Protein AF-A0A3N0DD80-F1 (afdb_monomer)

Sequence (161 aa):
MSAPTDVDFDRLVAELVERVLDDPTGALGPSVYETARLVSLAPWLDGDAARVRYLLDEQRSDGSWGGPGGYALVPTLSATEALLAVLGREGGELPLPPAALVEAARRGLAAAAALVACSAEEPVPSTVVFFMVIPALVEGINARLAVLGADRCSRWRCRTG

Secondary structure (DSSP, 8-state):
-PPPP---HHHHHHHHHHHHHH-TTTTPPP-HHHHHHHHHH-TTSTTHHHHHHHHHHT--TTS--SSSGGGGHHHHHHHHHHHHHHHT-SSS--SS-HHHHHHHHHHHHHHHHHHHHHTTTSPPP--TTHHHHHHHHHHHHHHHHHHHHHHHHHHHHTT--

pLDDT: mean 88.76, std 12.05, range [42.22, 98.81]

Mean predicted aligned error: 7.24 Å

Radius of gyration: 20.87 Å; Cα contacts (8 Å, |Δi|>4): 138; chains: 1; bounding box: 56×48×60 Å

Structure (mmCIF, N/CA/C/O backbone):
data_AF-A0A3N0DD80-F1
#
_entry.id   AF-A0A3N0DD80-F1
#
loop_
_atom_site.group_PDB
_atom_site.id
_atom_site.type_symbol
_atom_site.label_atom_id
_atom_site.label_alt_id
_atom_site.label_comp_id
_atom_site.label_asym_id
_atom_site.label_entity_id
_atom_site.label_seq_id
_atom_site.pdbx_PDB_ins_code
_atom_site.Cartn_x
_atom_site.Cartn_y
_atom_site.Cartn_z
_atom_site.occupancy
_atom_site.B_iso_or_equiv
_atom_site.auth_seq_id
_atom_site.auth_comp_id
_atom_site.auth_asym_id
_atom_site.auth_atom_id
_atom_site.pdbx_PDB_model_num
ATOM 1 N N . MET A 1 1 ? 30.727 -34.534 -16.966 1.00 42.22 1 MET A N 1
ATOM 2 C CA . MET A 1 1 ? 29.934 -33.288 -16.912 1.00 42.22 1 MET A CA 1
ATOM 3 C C . MET A 1 1 ? 30.039 -32.635 -18.276 1.00 42.22 1 MET A C 1
ATOM 5 O O . MET A 1 1 ? 31.078 -32.062 -18.571 1.00 42.22 1 MET A O 1
ATOM 9 N N . SER A 1 2 ? 29.046 -32.843 -19.141 1.00 47.16 2 SER A N 1
ATOM 10 C CA . SER A 1 2 ? 29.034 -32.253 -20.484 1.00 47.16 2 SER A CA 1
ATOM 11 C C . SER A 1 2 ? 28.678 -30.771 -20.386 1.00 47.16 2 SER A C 1
ATOM 13 O O . SER A 1 2 ? 27.741 -30.419 -19.673 1.00 47.16 2 SER A O 1
ATOM 15 N N . ALA A 1 3 ? 29.455 -29.921 -21.058 1.00 57.88 3 ALA A N 1
ATOM 16 C CA . ALA A 1 3 ? 29.189 -28.490 -21.173 1.00 57.88 3 ALA A CA 1
ATOM 17 C C . ALA A 1 3 ? 27.860 -28.253 -21.917 1.00 57.88 3 ALA A C 1
ATOM 19 O O . ALA A 1 3 ? 27.522 -29.056 -22.793 1.00 57.88 3 ALA A O 1
ATOM 20 N N . PRO A 1 4 ? 27.104 -27.188 -21.594 1.00 60.28 4 PRO A N 1
ATOM 21 C CA . PRO A 1 4 ? 25.900 -26.873 -22.341 1.00 60.28 4 PRO A CA 1
ATOM 22 C C . PRO A 1 4 ? 26.283 -26.508 -23.780 1.00 60.28 4 PRO A C 1
ATOM 24 O O . PRO A 1 4 ? 27.121 -25.641 -24.020 1.00 60.28 4 PRO A O 1
ATOM 27 N N . THR A 1 5 ? 25.691 -27.247 -24.713 1.00 65.88 5 THR A N 1
ATOM 28 C CA . THR A 1 5 ? 25.752 -27.101 -26.169 1.00 65.88 5 THR A CA 1
ATOM 29 C C . THR A 1 5 ? 25.247 -25.737 -26.638 1.00 65.88 5 THR A C 1
ATOM 31 O O . THR A 1 5 ? 24.190 -25.298 -26.196 1.00 65.88 5 THR A O 1
ATOM 34 N N . ASP A 1 6 ? 26.023 -25.140 -27.547 1.00 72.81 6 ASP A N 1
ATOM 35 C CA . ASP A 1 6 ? 25.687 -24.155 -28.589 1.00 72.81 6 ASP A CA 1
ATOM 36 C C . ASP A 1 6 ? 24.341 -23.426 -28.422 1.00 72.81 6 ASP A C 1
ATOM 38 O O . ASP A 1 6 ? 23.323 -23.774 -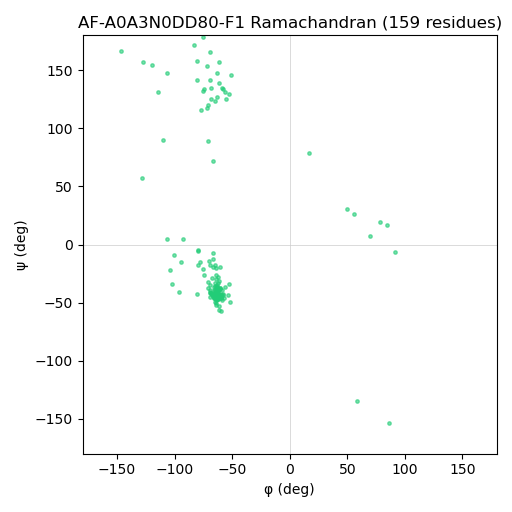29.023 1.00 72.81 6 ASP A O 1
ATOM 42 N N . VAL A 1 7 ? 24.325 -22.423 -27.543 1.00 83.00 7 VAL A N 1
ATOM 43 C CA . VAL A 1 7 ? 23.196 -21.499 -27.436 1.00 83.00 7 VAL A CA 1
ATOM 44 C C . VAL A 1 7 ? 23.293 -20.516 -28.596 1.00 83.00 7 VAL A C 1
ATOM 46 O O . VAL A 1 7 ? 24.224 -19.716 -28.653 1.00 83.00 7 VAL A O 1
ATOM 49 N N . ASP A 1 8 ? 22.305 -20.553 -29.487 1.00 89.88 8 ASP A N 1
ATOM 50 C CA . ASP A 1 8 ? 22.127 -19.539 -30.525 1.00 89.88 8 ASP A CA 1
ATOM 51 C C . ASP A 1 8 ? 21.643 -18.229 -29.886 1.00 89.88 8 ASP A C 1
ATOM 53 O O . ASP A 1 8 ? 20.445 -17.991 -29.691 1.00 89.88 8 ASP A O 1
ATOM 57 N N . PHE A 1 9 ? 22.610 -17.405 -29.485 1.00 94.00 9 PHE A N 1
ATOM 58 C CA . PHE A 1 9 ? 22.360 -16.101 -28.887 1.00 94.00 9 PHE A CA 1
ATOM 59 C C . PHE A 1 9 ? 21.754 -15.110 -29.881 1.00 94.00 9 PHE A C 1
ATOM 61 O O . PHE A 1 9 ? 20.982 -14.256 -29.452 1.00 94.00 9 PHE A O 1
ATOM 68 N N . ASP A 1 10 ? 22.031 -15.240 -31.179 1.00 95.06 10 ASP A N 1
ATOM 69 C CA . ASP A 1 10 ? 21.507 -14.322 -32.193 1.00 95.06 10 ASP A CA 1
ATOM 70 C C . ASP A 1 10 ? 19.988 -14.482 -32.324 1.00 95.06 10 ASP A C 1
ATOM 72 O O . ASP A 1 10 ? 19.252 -13.490 -32.297 1.00 95.06 10 ASP A O 1
ATOM 76 N N . ARG A 1 11 ? 19.491 -15.728 -32.333 1.00 95.19 11 ARG A N 1
ATOM 77 C CA . ARG A 1 11 ? 18.047 -16.001 -32.259 1.00 95.19 11 ARG A CA 1
ATOM 78 C C . ARG A 1 11 ? 17.430 -15.461 -30.967 1.00 95.19 11 ARG A C 1
ATOM 80 O O . ARG A 1 11 ? 16.364 -14.856 -31.011 1.00 95.19 11 ARG A O 1
ATOM 87 N N . LEU A 1 12 ? 18.076 -15.664 -29.815 1.00 96.00 12 LEU A N 1
ATOM 88 C CA . LEU A 1 12 ? 17.544 -15.189 -28.528 1.00 96.00 12 LEU A CA 1
ATOM 89 C C . LEU A 1 12 ? 17.480 -13.659 -28.443 1.00 96.00 12 LEU A C 1
ATOM 91 O O . LEU A 1 12 ? 16.545 -13.121 -27.851 1.00 96.00 12 LEU A O 1
ATOM 95 N N . VAL A 1 13 ? 18.448 -12.958 -29.036 1.00 96.25 13 VAL A N 1
ATOM 96 C CA . VAL A 1 13 ? 18.438 -11.494 -29.133 1.00 96.25 13 VAL A CA 1
ATOM 97 C C . VAL A 1 13 ? 17.282 -11.025 -30.012 1.00 96.25 13 VAL A C 1
ATOM 99 O O . VAL A 1 13 ? 16.551 -10.124 -29.600 1.00 96.25 13 VAL A O 1
ATOM 102 N N . ALA A 1 14 ? 17.074 -11.649 -31.176 1.00 95.81 14 ALA A N 1
ATOM 103 C CA . ALA A 1 14 ? 15.948 -11.321 -32.049 1.00 95.81 14 ALA A CA 1
ATOM 104 C C . ALA A 1 14 ? 14.602 -11.527 -31.331 1.00 95.81 14 ALA A C 1
ATOM 106 O O . ALA A 1 14 ? 13.787 -10.609 -31.285 1.00 95.81 14 ALA A O 1
ATOM 107 N N . GLU A 1 15 ? 14.418 -12.669 -30.662 1.00 95.19 15 GLU A N 1
ATOM 108 C CA . GLU A 1 15 ? 13.198 -12.968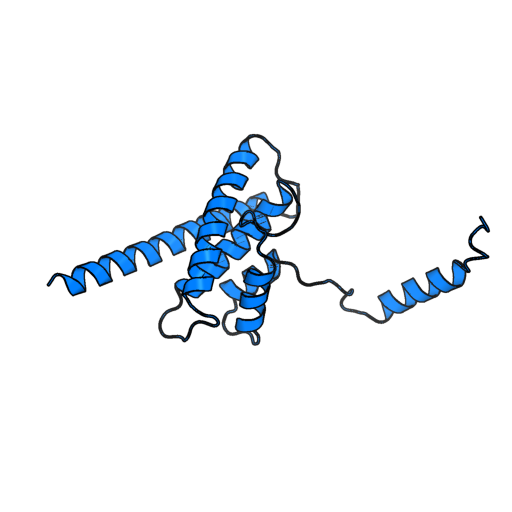 -29.901 1.00 95.19 15 GLU A CA 1
ATOM 109 C C . GLU A 1 15 ? 12.963 -12.014 -28.723 1.00 95.19 15 GLU A C 1
ATOM 111 O O . GLU A 1 15 ? 11.818 -11.709 -28.388 1.00 95.19 15 GLU A O 1
ATOM 116 N N . LEU A 1 16 ? 14.024 -11.558 -28.051 1.00 92.62 16 LEU A N 1
ATOM 117 C CA . LEU A 1 16 ? 13.908 -10.567 -26.981 1.00 92.62 16 LEU A CA 1
ATOM 118 C C . LEU A 1 16 ? 13.394 -9.231 -27.528 1.00 92.62 16 LEU A C 1
ATOM 120 O O . LEU A 1 16 ? 12.492 -8.639 -26.937 1.00 92.62 16 LEU A O 1
ATOM 124 N N . VAL A 1 17 ? 13.961 -8.767 -28.644 1.00 93.62 17 VAL A N 1
ATOM 125 C CA . VAL A 1 17 ? 13.558 -7.508 -29.281 1.00 93.62 17 VAL A CA 1
ATOM 126 C C . VAL A 1 17 ? 12.126 -7.605 -29.801 1.00 93.62 17 VAL A C 1
ATOM 128 O O . VAL A 1 17 ? 11.335 -6.709 -29.517 1.00 93.62 17 VAL A O 1
ATOM 131 N N . GLU A 1 18 ? 11.763 -8.694 -30.484 1.00 94.69 18 GLU A N 1
ATOM 132 C CA . GLU A 1 18 ? 10.395 -8.923 -30.969 1.00 94.69 18 GLU A CA 1
ATOM 133 C C . GLU A 1 18 ? 9.377 -8.884 -29.824 1.00 94.69 18 GLU A C 1
ATOM 135 O O . GLU A 1 18 ? 8.398 -8.150 -29.911 1.00 94.69 18 GLU A O 1
ATOM 140 N N . ARG A 1 19 ? 9.647 -9.552 -28.692 1.00 90.25 19 ARG A N 1
ATOM 141 C CA . ARG A 1 19 ? 8.742 -9.512 -27.528 1.00 90.25 19 ARG A CA 1
ATOM 142 C C . ARG A 1 19 ? 8.541 -8.111 -26.951 1.00 90.25 19 ARG A C 1
ATOM 144 O O . ARG A 1 19 ? 7.442 -7.805 -26.503 1.00 90.25 19 ARG A O 1
ATOM 151 N N . VAL A 1 20 ? 9.580 -7.276 -26.924 1.00 89.81 20 VAL A N 1
ATOM 152 C CA . VAL A 1 20 ? 9.463 -5.887 -26.443 1.00 89.81 20 VAL A CA 1
ATOM 153 C C . VAL A 1 20 ? 8.675 -5.030 -27.434 1.00 89.81 20 VAL A C 1
ATOM 155 O O . VAL A 1 20 ? 7.906 -4.171 -27.017 1.00 89.81 20 VAL A O 1
ATOM 158 N N . LEU A 1 21 ? 8.853 -5.257 -28.738 1.00 91.56 21 LEU A N 1
ATOM 159 C CA . LEU A 1 21 ? 8.107 -4.544 -29.776 1.00 91.56 21 LEU A CA 1
ATOM 160 C C . LEU A 1 21 ? 6.628 -4.961 -29.822 1.00 91.56 21 LEU A C 1
ATOM 162 O O . LEU A 1 21 ? 5.777 -4.118 -30.104 1.00 91.56 21 LEU A O 1
ATOM 166 N N . ASP A 1 22 ? 6.327 -6.222 -29.505 1.00 93.00 22 ASP A N 1
ATOM 167 C CA . ASP A 1 22 ? 4.967 -6.772 -29.481 1.00 93.00 22 ASP A CA 1
ATOM 168 C C . ASP A 1 22 ? 4.178 -6.409 -28.210 1.00 93.00 22 ASP A C 1
ATOM 170 O O . ASP A 1 22 ? 2.947 -6.492 -28.211 1.00 93.00 22 ASP A O 1
ATOM 174 N N . ASP A 1 23 ? 4.849 -5.976 -27.136 1.00 88.81 23 ASP A N 1
ATOM 175 C CA . ASP A 1 23 ? 4.207 -5.485 -25.914 1.00 88.81 23 ASP A CA 1
ATOM 176 C C . ASP A 1 23 ? 4.396 -3.964 -25.740 1.00 88.81 23 ASP A C 1
ATOM 178 O O . ASP A 1 23 ? 5.323 -3.516 -25.053 1.00 88.81 23 ASP A O 1
ATOM 182 N N . PRO A 1 24 ? 3.476 -3.135 -26.277 1.00 81.25 24 PRO A N 1
ATOM 183 C CA . PRO A 1 24 ? 3.557 -1.679 -26.159 1.00 81.25 24 PRO A CA 1
ATOM 184 C C . PRO A 1 24 ? 3.376 -1.172 -24.719 1.00 81.25 24 PRO A C 1
ATOM 186 O O . PRO A 1 24 ? 3.523 0.025 -24.470 1.00 81.25 24 PRO A O 1
ATOM 189 N N . THR A 1 25 ? 3.032 -2.051 -23.772 1.00 83.44 25 THR A N 1
ATOM 190 C CA . THR A 1 25 ? 2.845 -1.722 -22.354 1.00 83.44 25 THR A CA 1
ATOM 191 C C . THR A 1 25 ? 4.051 -2.095 -21.488 1.00 83.44 25 THR A C 1
ATOM 193 O O . THR A 1 25 ? 4.131 -1.666 -20.337 1.00 83.44 25 THR A O 1
ATOM 196 N N . GLY A 1 26 ? 5.025 -2.822 -22.048 1.00 78.56 26 GLY A N 1
ATOM 197 C CA . GLY A 1 26 ? 6.325 -3.074 -21.427 1.00 78.56 26 GLY A CA 1
ATOM 198 C C . GLY A 1 26 ? 6.342 -4.149 -20.338 1.00 78.56 26 GLY A C 1
ATOM 199 O O . GLY A 1 26 ? 7.277 -4.161 -19.539 1.00 78.56 26 GLY A O 1
ATOM 200 N N . ALA A 1 27 ? 5.337 -5.030 -20.284 1.00 76.25 27 ALA A N 1
ATOM 201 C CA . ALA A 1 27 ? 5.255 -6.188 -19.389 1.00 76.25 27 ALA A CA 1
ATOM 202 C C . ALA A 1 27 ? 5.542 -5.887 -17.905 1.00 76.25 27 ALA A C 1
ATOM 204 O O . ALA A 1 27 ? 6.061 -6.736 -17.175 1.00 76.25 27 ALA A O 1
ATOM 205 N N . LEU A 1 28 ? 5.233 -4.674 -17.437 1.00 79.81 28 LEU A N 1
ATOM 206 C CA . LEU A 1 28 ? 5.477 -4.299 -16.050 1.00 79.81 28 LEU A CA 1
ATOM 207 C C . LEU A 1 28 ? 4.474 -5.019 -15.145 1.00 79.81 28 LEU A C 1
ATOM 209 O O . LEU A 1 28 ? 3.262 -4.821 -15.241 1.00 79.81 28 LEU A O 1
ATOM 213 N N . GLY A 1 29 ? 4.993 -5.862 -14.252 1.00 83.38 29 GLY A N 1
ATOM 214 C CA . GLY A 1 29 ? 4.189 -6.476 -13.203 1.00 83.38 29 GLY A CA 1
ATOM 215 C C . GLY A 1 29 ? 3.588 -5.423 -12.262 1.00 83.38 29 GLY A C 1
ATOM 216 O O . GLY A 1 29 ? 4.126 -4.317 -12.143 1.00 83.38 29 GLY A O 1
ATOM 217 N N . PRO A 1 30 ? 2.484 -5.748 -11.569 1.00 91.00 30 PRO A N 1
ATOM 218 C CA . PRO A 1 30 ? 1.898 -4.842 -10.596 1.00 91.00 30 PRO A CA 1
ATOM 219 C C . PRO A 1 30 ? 2.885 -4.563 -9.461 1.00 91.00 30 PRO A C 1
ATOM 221 O O . PRO A 1 30 ? 3.556 -5.453 -8.945 1.00 91.00 30 PRO A O 1
ATOM 224 N N . SER A 1 31 ? 2.941 -3.311 -9.034 1.00 94.00 31 SER A N 1
ATOM 225 C CA . SER A 1 31 ? 3.699 -2.866 -7.870 1.00 94.00 31 SER A CA 1
ATOM 226 C C . SER A 1 31 ? 2.751 -2.549 -6.716 1.00 94.00 31 SER A C 1
ATOM 228 O O . SER A 1 31 ? 1.618 -2.086 -6.896 1.00 94.00 31 SER A O 1
ATOM 230 N N . VAL A 1 32 ? 3.215 -2.788 -5.487 1.00 97.50 32 VAL A N 1
ATOM 231 C CA . VAL A 1 32 ? 2.425 -2.510 -4.277 1.00 97.50 32 VAL A CA 1
ATOM 232 C C . VAL A 1 32 ? 2.103 -1.022 -4.144 1.00 97.50 32 VAL A C 1
ATOM 234 O O . VAL A 1 32 ? 0.973 -0.680 -3.799 1.00 97.50 32 VAL A O 1
ATOM 237 N N . TYR A 1 33 ? 3.064 -0.136 -4.433 1.00 95.88 33 TYR A N 1
ATOM 238 C CA . TYR A 1 33 ? 2.872 1.308 -4.288 1.00 95.88 33 TYR A CA 1
ATOM 239 C C . TYR A 1 33 ? 1.711 1.810 -5.161 1.00 95.88 33 TYR A C 1
ATOM 241 O O . TYR A 1 33 ? 0.740 2.336 -4.613 1.00 95.88 33 TYR A O 1
ATOM 249 N N . GLU A 1 34 ? 1.765 1.587 -6.476 1.00 95.81 34 GLU A N 1
ATOM 250 C CA . GLU A 1 34 ? 0.738 1.995 -7.439 1.00 95.81 34 GLU A CA 1
ATOM 251 C C . GLU A 1 34 ? -0.612 1.332 -7.140 1.00 95.81 34 GLU A C 1
ATOM 253 O O . GLU A 1 34 ? -1.645 2.007 -7.127 1.00 95.81 34 GLU A O 1
ATOM 258 N N . THR A 1 35 ? -0.616 0.032 -6.818 1.00 98.06 35 THR A N 1
ATOM 259 C CA . THR A 1 35 ? -1.853 -0.694 -6.490 1.00 98.06 35 THR A CA 1
ATOM 260 C C . THR A 1 35 ? -2.542 -0.097 -5.263 1.00 98.06 35 THR A C 1
ATOM 262 O O . THR A 1 35 ? -3.751 0.144 -5.281 1.00 98.06 35 THR A O 1
ATOM 265 N N . ALA A 1 36 ? -1.778 0.212 -4.213 1.00 98.38 36 ALA A N 1
ATOM 266 C CA . ALA A 1 36 ? -2.301 0.850 -3.013 1.00 98.38 36 ALA A CA 1
ATOM 267 C C . ALA A 1 36 ? -2.812 2.275 -3.277 1.00 98.38 36 ALA A C 1
ATOM 269 O O . ALA A 1 36 ? -3.860 2.660 -2.751 1.00 98.38 36 ALA A O 1
ATOM 270 N N . ARG A 1 37 ? -2.151 3.048 -4.152 1.00 97.69 37 ARG A N 1
ATOM 271 C CA . ARG A 1 37 ? -2.661 4.370 -4.551 1.00 97.69 37 ARG A CA 1
ATOM 272 C C . ARG A 1 37 ? -4.007 4.272 -5.262 1.00 97.69 37 ARG A C 1
ATOM 274 O O . ARG A 1 37 ? -4.878 5.083 -4.963 1.00 97.69 37 ARG A O 1
ATOM 281 N N . LEU A 1 38 ? -4.222 3.271 -6.118 1.00 97.81 38 LEU A N 1
ATOM 282 C CA . LEU A 1 38 ? -5.530 3.042 -6.744 1.00 97.81 38 LEU A CA 1
ATOM 283 C C . LEU A 1 38 ? -6.608 2.652 -5.724 1.00 97.81 38 LEU A C 1
ATOM 285 O O . LEU A 1 38 ? -7.712 3.182 -5.787 1.00 97.81 38 LEU A O 1
ATOM 289 N N . VAL A 1 39 ? -6.294 1.782 -4.756 1.00 97.56 39 VAL A N 1
ATOM 290 C CA . VAL A 1 39 ? -7.226 1.413 -3.666 1.00 97.56 39 VAL A CA 1
ATOM 291 C C . VAL A 1 39 ? -7.661 2.635 -2.850 1.00 97.56 39 VAL A C 1
ATOM 293 O O . VAL A 1 39 ? -8.820 2.749 -2.445 1.00 97.56 39 VAL A O 1
ATOM 296 N N . SER A 1 40 ? -6.725 3.550 -2.603 1.00 97.19 40 SER A N 1
ATOM 297 C CA . SER A 1 40 ? -6.948 4.734 -1.777 1.00 97.19 40 SER A CA 1
ATOM 298 C C . SER A 1 40 ? -7.656 5.868 -2.529 1.00 97.19 40 SER A C 1
ATOM 300 O O . SER A 1 40 ? -8.567 6.491 -1.989 1.00 97.19 40 SER A O 1
ATOM 302 N N . LEU A 1 41 ? -7.258 6.134 -3.779 1.00 96.56 41 LEU A N 1
ATOM 303 C CA . LEU A 1 41 ? -7.672 7.323 -4.537 1.00 96.56 41 LEU A CA 1
ATOM 304 C C . LEU A 1 41 ? -8.733 7.062 -5.609 1.00 96.56 41 LEU A C 1
ATOM 306 O O . LEU A 1 41 ? -9.427 7.992 -6.015 1.00 96.56 41 LEU A O 1
ATOM 310 N N . ALA A 1 42 ? -8.859 5.825 -6.083 1.00 96.06 42 ALA A N 1
ATOM 311 C CA . ALA A 1 42 ? -9.785 5.453 -7.148 1.00 96.06 42 ALA A CA 1
ATOM 312 C C . ALA A 1 42 ? -10.657 4.251 -6.737 1.00 96.06 42 ALA A C 1
ATOM 314 O O . ALA A 1 42 ? -10.678 3.236 -7.435 1.00 96.06 42 ALA A O 1
ATOM 315 N N . PRO A 1 43 ? -11.412 4.344 -5.621 1.00 91.88 43 PRO A N 1
ATOM 316 C CA . PRO A 1 43 ? -12.261 3.245 -5.154 1.00 91.88 43 PRO A CA 1
ATOM 317 C C . PRO A 1 43 ? -13.408 2.915 -6.125 1.00 91.88 43 PRO A C 1
ATOM 319 O O . PRO A 1 43 ? -13.988 1.840 -6.045 1.00 91.88 43 PRO A O 1
ATOM 322 N N . TRP A 1 44 ? -13.732 3.835 -7.038 1.00 91.62 44 TRP A N 1
ATOM 323 C CA . TRP A 1 44 ? -14.737 3.661 -8.088 1.00 91.62 44 TRP A CA 1
ATOM 324 C C . TRP A 1 44 ? -14.238 2.829 -9.275 1.00 91.62 44 TRP A C 1
ATOM 326 O O . TRP A 1 44 ? -15.044 2.415 -10.101 1.00 91.62 44 TRP A O 1
ATOM 336 N N . LEU A 1 45 ? -12.923 2.620 -9.397 1.00 95.19 45 LEU A N 1
ATOM 337 C CA . LEU A 1 45 ? -12.349 1.863 -10.499 1.00 95.19 45 LEU A CA 1
ATOM 338 C C . LEU A 1 45 ? -12.622 0.371 -10.294 1.00 95.19 45 LEU A C 1
ATOM 340 O O . LEU A 1 45 ? -12.350 -0.170 -9.217 1.00 95.19 45 LEU A O 1
ATOM 344 N N . ASP A 1 46 ? -13.068 -0.311 -11.345 1.00 94.38 46 ASP A N 1
ATOM 345 C CA . ASP A 1 46 ? -13.324 -1.752 -11.316 1.00 94.38 46 ASP A CA 1
ATOM 346 C C . ASP A 1 46 ? -12.130 -2.544 -10.766 1.00 94.38 46 ASP A C 1
ATOM 348 O O . ASP A 1 46 ? -10.968 -2.184 -10.966 1.00 94.38 46 ASP A O 1
ATOM 352 N N . GLY A 1 47 ? -12.406 -3.637 -10.052 1.00 93.69 47 GLY A N 1
ATOM 353 C CA . GLY A 1 47 ? -11.369 -4.501 -9.477 1.00 93.69 47 GLY A CA 1
ATOM 354 C C . GLY A 1 47 ? -10.826 -4.056 -8.114 1.00 93.69 47 GLY A C 1
ATOM 355 O O . GLY A 1 47 ? -9.779 -4.551 -7.698 1.00 93.69 47 GLY A O 1
ATOM 356 N N . ASP A 1 48 ? -11.521 -3.171 -7.391 1.00 92.75 48 ASP A N 1
ATOM 357 C CA . ASP A 1 48 ? -11.130 -2.729 -6.040 1.00 92.75 48 ASP A CA 1
ATOM 358 C C . ASP A 1 48 ? -10.862 -3.912 -5.095 1.00 92.75 48 ASP A C 1
ATOM 360 O O . ASP A 1 48 ? -9.776 -4.016 -4.527 1.00 92.75 48 ASP A O 1
ATOM 364 N N . ALA A 1 49 ? -11.776 -4.886 -5.024 1.00 94.25 49 ALA A N 1
ATOM 365 C CA . ALA A 1 49 ? -11.592 -6.065 -4.177 1.00 94.25 49 ALA A CA 1
ATOM 366 C C . ALA A 1 49 ? -10.382 -6.929 -4.569 1.00 94.25 49 ALA A C 1
ATOM 368 O O . ALA A 1 49 ? -9.732 -7.508 -3.699 1.00 94.25 49 ALA A O 1
ATOM 369 N N . ALA A 1 50 ? -10.052 -7.002 -5.862 1.00 97.06 50 ALA A N 1
ATOM 370 C CA . ALA A 1 50 ? -8.866 -7.716 -6.328 1.00 97.06 50 ALA A CA 1
ATOM 371 C C . ALA A 1 50 ? -7.582 -6.987 -5.911 1.00 97.06 50 ALA A C 1
ATOM 373 O O . ALA A 1 50 ? -6.650 -7.628 -5.433 1.00 97.06 50 ALA A O 1
ATOM 374 N N . ARG A 1 51 ? -7.558 -5.652 -6.004 1.00 97.94 51 ARG A N 1
ATOM 375 C CA . ARG A 1 51 ? -6.421 -4.843 -5.546 1.00 97.94 51 ARG A CA 1
ATOM 376 C C . ARG A 1 51 ? -6.234 -4.914 -4.035 1.00 97.94 51 ARG A C 1
ATOM 378 O O . ARG A 1 51 ? -5.110 -5.078 -3.579 1.00 97.94 51 ARG A O 1
ATOM 385 N N . VAL A 1 52 ? -7.311 -4.846 -3.249 1.00 98.00 52 VAL A N 1
ATOM 386 C CA . VAL A 1 52 ? -7.211 -4.999 -1.788 1.00 98.00 52 VAL A CA 1
ATOM 387 C C . VAL A 1 52 ? -6.707 -6.397 -1.428 1.00 98.00 52 VAL A C 1
ATOM 389 O O . VAL A 1 52 ? -5.849 -6.519 -0.561 1.00 98.00 52 VAL A O 1
ATOM 392 N N . ARG A 1 53 ? -7.174 -7.445 -2.121 1.00 98.00 53 ARG A N 1
ATOM 393 C CA . ARG A 1 53 ? -6.676 -8.812 -1.913 1.00 98.00 53 ARG A CA 1
ATOM 394 C C . ARG A 1 53 ? -5.191 -8.932 -2.236 1.00 98.00 53 ARG A C 1
ATOM 396 O O . ARG A 1 53 ? -4.458 -9.450 -1.409 1.00 98.00 53 ARG A O 1
ATOM 403 N N . TYR A 1 54 ? -4.749 -8.367 -3.358 1.00 98.31 54 TYR A N 1
ATOM 404 C CA . TYR A 1 54 ? -3.332 -8.296 -3.708 1.00 98.31 54 TYR A CA 1
ATOM 405 C C . TYR A 1 54 ? -2.494 -7.654 -2.591 1.00 98.31 54 TYR A C 1
ATOM 407 O O . TYR A 1 54 ? -1.459 -8.190 -2.217 1.00 98.31 54 TYR A O 1
ATOM 415 N N . LEU A 1 55 ? -2.964 -6.557 -1.979 1.00 98.62 55 LEU A N 1
ATOM 416 C CA . LEU A 1 55 ? -2.264 -5.969 -0.831 1.00 98.62 55 LEU A CA 1
ATOM 417 C C . LEU A 1 55 ? -2.208 -6.919 0.374 1.00 98.62 55 LEU A C 1
ATOM 419 O O . LEU A 1 55 ? -1.209 -6.925 1.079 1.00 98.62 55 LEU A O 1
ATOM 423 N N . LEU A 1 56 ? -3.244 -7.713 0.643 1.00 98.44 56 LEU A N 1
ATOM 424 C CA . LEU A 1 56 ? -3.185 -8.689 1.735 1.00 98.44 56 LEU A CA 1
ATOM 425 C C . LEU A 1 56 ? -2.204 -9.827 1.432 1.00 98.44 56 LEU A C 1
ATOM 427 O O . LEU A 1 56 ? -1.438 -10.209 2.314 1.00 98.44 56 LEU A O 1
ATOM 431 N N . ASP A 1 57 ? -2.210 -10.327 0.197 1.00 98.06 57 ASP A N 1
ATOM 432 C CA . ASP A 1 57 ? -1.379 -11.453 -0.235 1.00 98.06 57 ASP A CA 1
ATOM 433 C C . ASP A 1 57 ? 0.115 -11.077 -0.285 1.00 98.06 57 ASP A C 1
ATOM 435 O O . ASP A 1 57 ? 0.970 -11.882 0.078 1.00 98.06 57 ASP A O 1
ATOM 439 N N . GLU A 1 58 ? 0.434 -9.831 -0.648 1.00 98.38 58 GLU A N 1
ATOM 440 C CA . GLU A 1 58 ? 1.808 -9.309 -0.692 1.00 98.38 58 GLU A CA 1
ATOM 441 C C . GLU A 1 58 ? 2.360 -8.889 0.685 1.00 98.38 58 GLU A C 1
ATOM 443 O O . GLU A 1 58 ? 3.529 -8.498 0.792 1.00 98.38 58 GLU A O 1
ATOM 448 N N . GLN A 1 59 ? 1.554 -8.931 1.757 1.00 98.62 59 GLN A N 1
ATOM 449 C CA . GLN A 1 59 ? 2.040 -8.562 3.088 1.00 98.62 59 GLN A CA 1
ATOM 450 C C . GLN A 1 59 ? 3.005 -9.626 3.622 1.00 98.62 59 GLN A C 1
ATOM 452 O O . GLN A 1 59 ? 2.639 -10.777 3.871 1.00 98.62 59 GLN A O 1
ATOM 457 N N . ARG A 1 60 ? 4.245 -9.223 3.900 1.00 98.00 60 ARG A N 1
ATOM 458 C CA . ARG A 1 60 ? 5.284 -10.108 4.440 1.00 98.00 60 ARG A CA 1
ATOM 459 C C . ARG A 1 60 ? 4.980 -10.514 5.884 1.00 98.00 60 ARG A C 1
ATOM 461 O O . ARG A 1 60 ? 4.159 -9.911 6.581 1.00 98.00 60 ARG A O 1
ATOM 468 N N . SER A 1 61 ? 5.676 -11.532 6.390 1.00 96.75 61 SER A N 1
ATOM 469 C CA . SER A 1 61 ? 5.507 -12.027 7.768 1.00 96.75 61 SER A CA 1
ATOM 470 C C . SER A 1 61 ? 5.854 -10.988 8.846 1.00 96.75 61 SER A C 1
ATOM 472 O O . SER A 1 61 ? 5.261 -11.008 9.923 1.00 96.75 61 SER A O 1
ATOM 474 N N . ASP A 1 62 ? 6.744 -10.042 8.550 1.00 96.44 62 ASP A N 1
ATOM 475 C CA . ASP A 1 62 ? 7.089 -8.908 9.423 1.00 96.44 62 ASP A CA 1
ATOM 476 C C . ASP A 1 62 ? 6.063 -7.754 9.377 1.00 96.44 62 ASP A C 1
ATOM 478 O O . ASP A 1 62 ? 6.148 -6.821 10.171 1.00 96.44 62 ASP A O 1
ATOM 482 N N . GLY A 1 63 ? 5.061 -7.836 8.495 1.00 98.25 63 GLY A N 1
ATOM 483 C CA . GLY A 1 63 ? 4.017 -6.825 8.318 1.00 98.25 63 GLY A CA 1
ATOM 484 C C . GLY A 1 63 ? 4.329 -5.757 7.269 1.00 98.25 63 GLY A C 1
ATOM 485 O O . GLY A 1 63 ? 3.446 -4.954 6.974 1.00 98.25 63 GLY A O 1
ATOM 486 N N . SER A 1 64 ? 5.537 -5.749 6.701 1.00 98.25 64 SER A N 1
ATOM 487 C CA . SER A 1 64 ? 5.946 -4.826 5.638 1.00 98.25 64 SER A CA 1
ATOM 488 C C . SER A 1 64 ? 5.515 -5.298 4.243 1.00 98.25 64 SER A C 1
ATOM 490 O O . SER A 1 64 ? 5.057 -6.428 4.053 1.00 98.25 64 SER A O 1
ATOM 492 N N . TRP A 1 65 ? 5.698 -4.422 3.256 1.00 98.38 65 TRP A N 1
ATOM 493 C CA . TRP A 1 65 ? 5.540 -4.708 1.832 1.00 98.38 65 TRP A CA 1
ATOM 494 C C . TRP A 1 65 ? 6.776 -4.295 1.038 1.00 98.38 65 TRP A C 1
ATOM 496 O O . TRP A 1 65 ? 7.486 -3.364 1.415 1.00 98.38 65 TRP A O 1
ATOM 506 N N . GLY A 1 66 ? 6.952 -4.911 -0.132 1.00 93.50 66 GLY A N 1
ATOM 507 C CA . GLY A 1 66 ? 7.963 -4.518 -1.110 1.00 93.50 66 GLY A CA 1
ATOM 508 C C . GLY A 1 66 ? 9.337 -5.150 -0.881 1.00 93.50 66 GLY A C 1
ATOM 509 O O . GLY A 1 66 ? 9.457 -6.267 -0.374 1.00 93.50 66 GLY A O 1
ATOM 510 N N . GLY A 1 67 ? 10.369 -4.441 -1.346 1.00 88.25 67 GLY A N 1
ATOM 511 C CA . GLY A 1 67 ? 11.760 -4.897 -1.324 1.00 88.25 67 GLY A CA 1
ATOM 512 C C . GLY A 1 67 ? 12.415 -4.827 0.063 1.00 88.25 67 GLY A C 1
ATOM 513 O O . GLY A 1 67 ? 11.795 -4.388 1.023 1.00 88.25 67 GLY A O 1
ATOM 514 N N . PRO A 1 68 ? 13.681 -5.250 0.194 1.00 88.06 68 PRO A N 1
ATOM 515 C CA . PRO A 1 68 ? 14.386 -5.262 1.476 1.00 88.06 68 PRO A CA 1
ATOM 516 C C . PRO A 1 68 ? 14.763 -3.854 1.977 1.00 88.06 68 PRO A C 1
ATOM 518 O O . PRO A 1 68 ? 14.999 -2.936 1.188 1.00 88.06 68 PRO A O 1
ATOM 521 N N . GLY A 1 69 ? 14.897 -3.709 3.301 1.00 86.06 69 GLY A N 1
ATOM 522 C CA . GLY A 1 69 ? 15.416 -2.499 3.952 1.00 86.06 69 GLY A CA 1
ATOM 523 C C . GLY A 1 69 ? 14.608 -1.243 3.617 1.00 86.06 69 GLY A C 1
ATOM 524 O O . GLY A 1 69 ? 13.378 -1.266 3.602 1.00 86.06 69 GLY A O 1
ATOM 525 N N . GLY A 1 7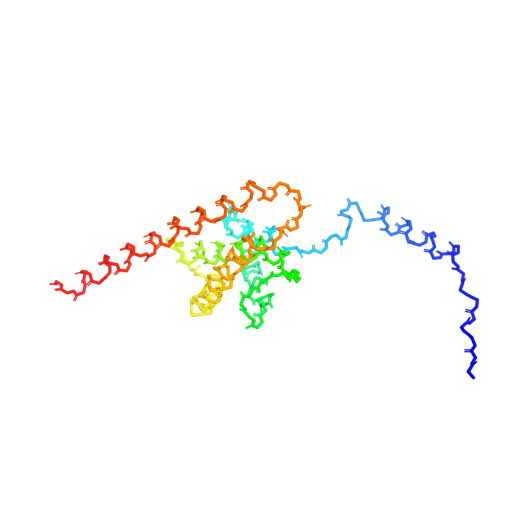0 ? 15.294 -0.143 3.296 1.00 87.25 70 GLY A N 1
ATOM 526 C CA . GLY A 1 70 ? 14.643 1.129 2.963 1.00 87.25 70 GLY A CA 1
ATOM 527 C C . GLY A 1 70 ? 13.718 1.087 1.735 1.00 87.25 70 GLY A C 1
ATOM 528 O O . GLY A 1 70 ? 12.830 1.931 1.626 1.00 87.25 70 GLY A O 1
ATOM 529 N N . TYR A 1 71 ? 13.842 0.091 0.845 1.00 89.88 71 TYR A N 1
ATOM 530 C CA . TYR A 1 71 ? 12.903 -0.092 -0.275 1.00 89.88 71 TYR A CA 1
ATOM 531 C C . TYR A 1 71 ? 11.508 -0.540 0.183 1.00 89.88 71 TYR A C 1
ATOM 533 O O . TYR A 1 71 ? 10.549 -0.384 -0.573 1.00 89.88 71 TYR A O 1
ATOM 541 N N . ALA A 1 72 ? 11.370 -1.054 1.409 1.00 94.25 72 ALA A N 1
ATOM 542 C CA . ALA A 1 72 ? 10.077 -1.412 1.986 1.00 94.25 72 ALA A CA 1
ATOM 543 C C . ALA A 1 72 ? 9.266 -0.189 2.434 1.00 94.25 72 ALA A C 1
ATOM 545 O O . ALA A 1 72 ? 8.047 -0.282 2.583 1.00 94.25 72 ALA A O 1
ATOM 546 N N . LEU A 1 73 ? 9.912 0.960 2.671 1.00 94.75 73 LEU A N 1
ATOM 547 C CA . LEU A 1 73 ? 9.287 2.101 3.345 1.00 94.75 73 LEU A CA 1
ATOM 548 C C . LEU A 1 73 ? 8.086 2.654 2.567 1.00 94.75 73 LEU A C 1
ATOM 550 O O . LEU A 1 73 ? 6.976 2.702 3.096 1.00 94.75 73 LEU A O 1
ATOM 554 N N . VAL A 1 74 ? 8.283 3.032 1.302 1.00 95.50 74 VAL A N 1
ATOM 555 C CA . VAL A 1 74 ? 7.213 3.606 0.467 1.00 95.50 74 VAL A CA 1
ATOM 556 C C . VAL A 1 74 ? 6.074 2.604 0.208 1.00 95.50 74 VAL A C 1
ATOM 558 O O . VAL A 1 74 ? 4.918 2.973 0.435 1.00 95.50 74 VAL A O 1
ATOM 561 N N . PRO A 1 75 ? 6.334 1.343 -0.198 1.00 97.06 75 PRO A N 1
ATOM 562 C CA . PRO A 1 75 ? 5.284 0.336 -0.338 1.00 97.06 75 PRO A CA 1
ATOM 563 C C . PRO A 1 75 ? 4.504 0.090 0.957 1.00 97.06 75 PRO A C 1
ATOM 565 O O . PRO A 1 75 ? 3.277 0.040 0.920 1.00 97.06 75 PRO A O 1
ATOM 568 N N . THR A 1 76 ? 5.191 -0.001 2.101 1.00 98.38 76 THR A N 1
ATOM 569 C CA . THR A 1 76 ? 4.555 -0.258 3.404 1.00 98.38 76 THR A CA 1
ATOM 570 C C . THR A 1 76 ? 3.670 0.904 3.836 1.00 98.38 76 THR A C 1
ATOM 572 O O . THR A 1 76 ? 2.533 0.682 4.253 1.00 98.38 76 THR A O 1
ATOM 575 N N . LEU A 1 77 ? 4.148 2.145 3.695 1.00 98.00 77 LEU A N 1
ATOM 576 C CA . LEU A 1 77 ? 3.345 3.337 3.965 1.00 98.00 77 LEU A CA 1
ATOM 577 C C . LEU A 1 77 ? 2.118 3.400 3.044 1.00 98.00 77 LEU A C 1
ATOM 579 O O . LEU A 1 77 ? 1.012 3.632 3.523 1.00 98.00 77 LEU A O 1
ATOM 583 N N . SER A 1 78 ? 2.292 3.143 1.743 1.00 98.50 78 SER A N 1
ATOM 584 C CA . SER A 1 78 ? 1.199 3.199 0.764 1.00 98.50 78 SER A CA 1
ATOM 585 C C . SER A 1 78 ? 0.131 2.138 1.035 1.00 98.50 78 SER A C 1
ATOM 587 O O . SER A 1 78 ? -1.048 2.470 1.139 1.00 98.50 78 SER A O 1
ATOM 589 N N . ALA A 1 79 ? 0.531 0.876 1.226 1.00 98.81 79 ALA A N 1
ATOM 590 C CA . ALA A 1 79 ? -0.392 -0.218 1.528 1.00 98.81 79 ALA A CA 1
ATOM 591 C 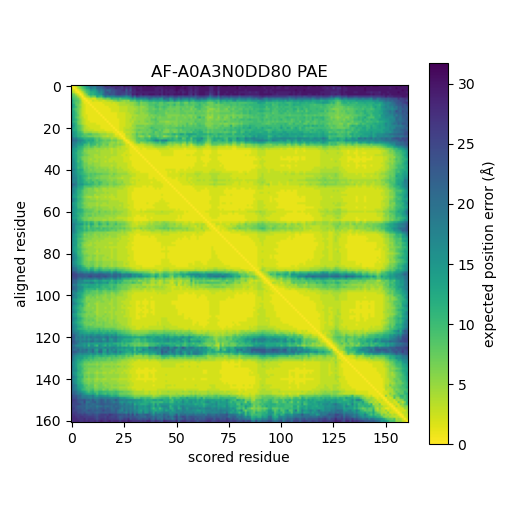C . ALA A 1 79 ? -1.128 0.006 2.857 1.00 98.81 79 ALA A C 1
ATOM 593 O O . ALA A 1 79 ? -2.344 -0.169 2.931 1.00 98.81 79 ALA A O 1
ATOM 594 N N . THR A 1 80 ? -0.417 0.462 3.891 1.00 98.81 80 THR A N 1
ATOM 595 C CA . THR A 1 80 ? -1.016 0.769 5.198 1.00 98.81 80 THR A CA 1
ATOM 596 C C . THR A 1 80 ? -2.044 1.894 5.092 1.00 98.81 80 THR A C 1
ATOM 598 O O . THR A 1 80 ? -3.158 1.766 5.601 1.00 98.81 80 THR A O 1
ATOM 601 N N . GLU A 1 81 ? -1.703 2.982 4.400 1.00 98.69 81 GLU A N 1
ATOM 602 C CA . GLU A 1 81 ? -2.608 4.106 4.160 1.00 98.69 81 GLU A CA 1
ATOM 603 C C . GLU A 1 81 ? -3.871 3.671 3.405 1.00 98.69 81 GLU A C 1
ATOM 605 O O . GLU A 1 81 ? -4.979 4.039 3.801 1.00 98.69 81 GLU A O 1
ATOM 610 N N . ALA A 1 82 ? -3.714 2.823 2.386 1.00 98.50 82 ALA A N 1
ATOM 611 C CA . ALA A 1 82 ? -4.814 2.300 1.588 1.00 98.50 82 ALA A CA 1
ATOM 612 C C . ALA A 1 82 ? -5.753 1.397 2.401 1.00 98.50 82 ALA A C 1
ATOM 614 O O . ALA A 1 82 ? -6.972 1.541 2.312 1.00 98.50 82 ALA A O 1
ATOM 615 N N . LEU A 1 83 ? -5.218 0.506 3.243 1.00 98.38 83 LEU A N 1
ATOM 616 C CA . LEU A 1 83 ? -6.035 -0.347 4.115 1.00 98.38 83 LEU A CA 1
ATOM 617 C C . LEU A 1 83 ? -6.810 0.477 5.153 1.00 98.38 83 LEU A C 1
ATOM 619 O O . LEU A 1 83 ? -7.987 0.209 5.397 1.00 98.38 83 LEU A O 1
ATOM 623 N N . LEU A 1 84 ? -6.195 1.522 5.716 1.00 97.75 84 LEU A N 1
ATOM 624 C CA . LEU A 1 84 ? -6.897 2.476 6.579 1.00 97.75 84 LEU A CA 1
ATOM 625 C C . LEU A 1 84 ? -7.981 3.245 5.812 1.00 97.75 84 LEU A C 1
ATOM 627 O O . LEU A 1 84 ? -9.040 3.514 6.373 1.00 97.75 84 LEU A O 1
ATOM 631 N N . ALA A 1 85 ? -7.742 3.578 4.537 1.00 96.31 85 ALA A N 1
ATOM 632 C CA . ALA A 1 85 ? -8.730 4.235 3.683 1.00 96.31 85 ALA A CA 1
ATOM 633 C C . ALA A 1 85 ? -9.955 3.341 3.482 1.00 96.31 85 ALA A C 1
ATOM 635 O O . ALA A 1 85 ? -11.078 3.804 3.644 1.00 96.31 85 ALA A O 1
ATOM 636 N N . VAL A 1 86 ? -9.733 2.057 3.183 1.00 96.00 86 VAL A N 1
ATOM 637 C CA . VAL A 1 86 ? -1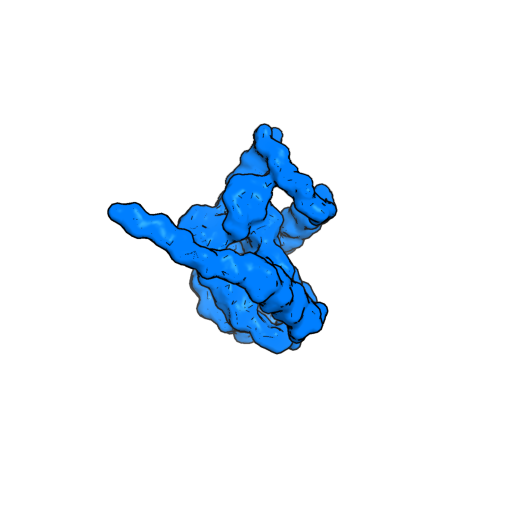0.792 1.050 3.029 1.00 96.00 86 VAL A CA 1
ATOM 638 C C . VAL A 1 86 ? -11.608 0.914 4.316 1.00 96.00 86 VAL A C 1
ATOM 640 O O . VAL A 1 86 ? -12.833 0.940 4.257 1.00 96.00 86 VAL A O 1
ATOM 643 N N . LEU A 1 87 ? -10.947 0.832 5.476 1.00 94.44 87 LEU A N 1
ATOM 644 C CA . LEU A 1 87 ? -11.611 0.734 6.782 1.00 94.44 87 LEU A CA 1
ATOM 645 C C . LEU A 1 87 ? -12.437 1.975 7.152 1.00 94.44 87 LEU A C 1
ATOM 647 O O . LEU A 1 87 ? -13.369 1.857 7.943 1.00 94.44 87 LEU A O 1
ATOM 651 N N . GLY A 1 88 ? -12.087 3.144 6.612 1.00 91.69 88 GLY A N 1
ATOM 652 C CA . GLY A 1 88 ? -12.784 4.410 6.843 1.00 91.69 88 GLY A CA 1
ATOM 653 C C . GLY A 1 88 ? -13.875 4.742 5.822 1.00 91.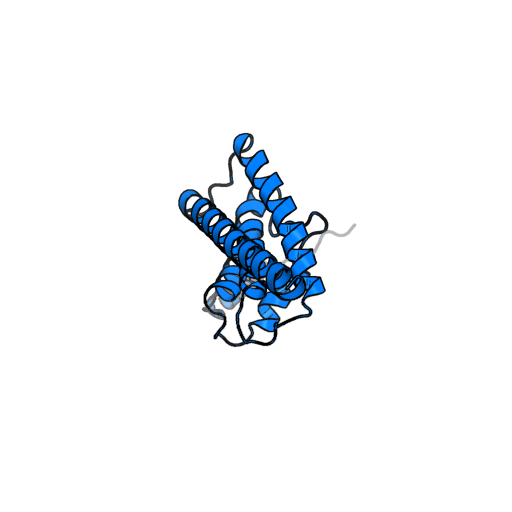69 88 GLY A C 1
ATOM 654 O O . GLY A 1 88 ? -14.412 5.844 5.873 1.00 91.69 88 GLY A O 1
ATOM 655 N N . ARG A 1 89 ? -14.193 3.853 4.869 1.00 89.12 89 ARG A N 1
ATOM 656 C CA . ARG A 1 89 ? -15.251 4.111 3.878 1.00 89.12 89 ARG A CA 1
ATOM 657 C C . ARG A 1 89 ? -16.625 4.116 4.557 1.00 89.12 89 ARG A C 1
ATOM 659 O O . ARG A 1 89 ? -17.015 3.143 5.201 1.00 89.12 89 ARG A O 1
ATOM 666 N N . GLU A 1 90 ? -17.379 5.196 4.376 1.00 81.06 90 GLU A N 1
ATOM 667 C CA . GLU A 1 90 ? -18.752 5.309 4.869 1.00 81.06 90 GLU A CA 1
ATOM 668 C C . GLU A 1 90 ? -19.745 4.603 3.930 1.00 81.06 90 GLU A C 1
ATOM 670 O O . GLU A 1 90 ? -19.629 4.683 2.708 1.00 81.06 90 GLU A O 1
ATOM 675 N N . GLY A 1 91 ? -20.753 3.933 4.499 1.00 69.06 91 GLY A N 1
ATOM 676 C CA . GLY A 1 91 ? -21.965 3.527 3.770 1.00 69.06 91 GLY A CA 1
ATOM 677 C C . GLY A 1 91 ? -21.822 2.426 2.708 1.00 69.06 91 GLY A C 1
ATOM 678 O O . GLY A 1 91 ? -22.801 2.155 2.016 1.00 69.06 91 GLY A O 1
ATOM 679 N N . GLY A 1 92 ? -20.658 1.781 2.577 1.00 70.75 92 GLY A N 1
ATOM 680 C CA . GLY A 1 92 ? -20.404 0.711 1.604 1.00 70.75 92 GLY A CA 1
ATOM 681 C C . GLY A 1 92 ? -20.022 -0.626 2.243 1.00 70.75 92 GLY A C 1
ATOM 682 O O . GLY A 1 92 ? -19.484 -0.673 3.350 1.00 70.75 92 GLY A O 1
ATOM 683 N N . GLU A 1 93 ? -20.281 -1.725 1.532 1.00 80.31 93 GLU A N 1
ATOM 684 C CA . GLU A 1 93 ? -19.755 -3.041 1.901 1.00 80.31 93 GLU A CA 1
ATOM 685 C C . GLU A 1 93 ? -18.232 -3.059 1.710 1.00 80.31 93 GLU A C 1
ATOM 687 O O . GLU A 1 93 ? -17.706 -2.573 0.704 1.00 80.31 93 GLU A O 1
ATOM 692 N N . LEU A 1 94 ? -17.507 -3.589 2.697 1.00 84.50 94 LEU A N 1
ATOM 693 C CA . LEU A 1 94 ? -16.059 -3.720 2.589 1.00 84.50 94 LEU A CA 1
ATOM 694 C C . LEU A 1 94 ? -15.710 -4.781 1.536 1.00 84.50 94 LEU A C 1
ATOM 696 O O . LEU A 1 94 ? -16.341 -5.837 1.502 1.00 84.50 94 LEU A O 1
ATOM 700 N N . PRO A 1 95 ? -14.659 -4.563 0.728 1.00 84.62 95 PRO A N 1
ATOM 701 C CA . PRO A 1 95 ? -14.288 -5.488 -0.342 1.00 84.62 95 PRO A CA 1
ATOM 702 C C . PRO A 1 95 ? -13.851 -6.869 0.168 1.00 84.62 95 PRO A C 1
ATOM 704 O O . PRO A 1 95 ? -13.820 -7.830 -0.600 1.00 84.62 95 PRO A O 1
ATOM 707 N N . LEU A 1 96 ? -13.466 -6.961 1.445 1.00 88.50 96 LEU A N 1
ATOM 708 C CA . LEU A 1 96 ? -12.983 -8.160 2.127 1.00 88.50 96 LEU A CA 1
ATOM 709 C C . LEU A 1 96 ? -13.409 -8.139 3.608 1.00 88.50 96 LEU A C 1
ATOM 711 O O . LEU A 1 96 ? -13.799 -7.085 4.119 1.00 88.50 96 LEU A O 1
ATOM 715 N N . PRO A 1 97 ? -13.307 -9.272 4.334 1.00 90.75 97 PRO A N 1
ATOM 716 C CA . PRO A 1 97 ? -13.692 -9.339 5.739 1.00 90.75 97 PRO A CA 1
ATOM 717 C C . PRO A 1 97 ? -12.965 -8.297 6.616 1.00 90.75 97 PRO A C 1
ATOM 719 O O . PRO A 1 97 ? -11.731 -8.237 6.589 1.00 90.75 97 PRO A O 1
ATOM 722 N N . PRO A 1 98 ? -13.688 -7.536 7.465 1.00 90.44 98 PRO A N 1
ATOM 723 C CA . PRO A 1 98 ? -13.102 -6.453 8.258 1.00 90.44 98 PRO A CA 1
ATOM 724 C C . PRO A 1 98 ? -11.934 -6.899 9.146 1.00 90.44 98 PRO A C 1
ATOM 726 O O . PRO A 1 98 ? -10.961 -6.168 9.298 1.00 90.44 98 PRO A O 1
ATOM 729 N N . ALA A 1 99 ? -12.001 -8.106 9.718 1.00 93.56 99 ALA A N 1
ATOM 730 C CA . ALA A 1 99 ? -10.962 -8.621 10.609 1.00 93.56 99 ALA A CA 1
ATOM 731 C C . ALA A 1 99 ? -9.599 -8.766 9.911 1.00 93.56 99 ALA A C 1
ATOM 733 O O . ALA A 1 99 ? -8.577 -8.409 10.493 1.00 93.56 99 ALA A O 1
ATOM 734 N N . ALA A 1 100 ? -9.588 -9.231 8.657 1.00 95.12 100 ALA A N 1
ATOM 735 C CA . ALA A 1 100 ? -8.360 -9.371 7.877 1.00 95.12 100 ALA A CA 1
ATOM 736 C C . ALA A 1 100 ? -7.749 -8.000 7.551 1.00 95.12 100 ALA A C 1
ATOM 738 O O . ALA A 1 100 ? -6.546 -7.804 7.705 1.00 95.12 100 ALA A O 1
ATOM 739 N N . LEU A 1 101 ? -8.593 -7.030 7.177 1.00 96.31 101 LEU A N 1
ATOM 740 C CA . LEU A 1 101 ? -8.169 -5.658 6.887 1.00 96.31 101 LEU A CA 1
ATOM 741 C C . LEU A 1 101 ? -7.589 -4.964 8.126 1.00 96.31 101 LEU A C 1
ATOM 743 O O . LEU A 1 101 ? -6.538 -4.333 8.041 1.00 96.31 101 LEU A O 1
ATOM 747 N N . VAL A 1 102 ? -8.247 -5.104 9.282 1.00 96.44 102 VAL A N 1
ATOM 748 C CA . VAL A 1 102 ? -7.780 -4.532 10.555 1.00 96.44 102 VAL A CA 1
ATOM 749 C C . VAL A 1 102 ? -6.439 -5.129 10.964 1.00 96.44 102 VAL A C 1
ATOM 751 O O . VAL A 1 102 ? -5.535 -4.384 11.341 1.00 96.44 102 VAL A O 1
ATOM 754 N N . GLU A 1 103 ? -6.288 -6.451 10.883 1.00 97.94 103 GLU A N 1
ATOM 755 C CA . GLU A 1 103 ? -5.043 -7.106 11.280 1.00 97.94 103 GLU A CA 1
ATOM 756 C C . GLU A 1 103 ? -3.882 -6.737 10.350 1.00 97.94 103 GLU A C 1
ATOM 758 O O . GLU A 1 103 ? -2.798 -6.386 10.823 1.00 97.94 103 GLU A O 1
ATOM 763 N N . ALA A 1 104 ? -4.117 -6.719 9.036 1.00 98.38 104 ALA A N 1
ATOM 764 C CA . ALA A 1 104 ? -3.113 -6.294 8.069 1.00 98.38 104 ALA A CA 1
ATOM 765 C C . ALA A 1 104 ? -2.713 -4.823 8.265 1.00 98.38 104 ALA A C 1
ATOM 767 O O . ALA A 1 104 ? -1.519 -4.522 8.301 1.00 98.38 104 ALA A O 1
ATOM 768 N N . ALA A 1 105 ? -3.679 -3.920 8.480 1.00 98.38 105 ALA A N 1
ATOM 769 C CA . ALA A 1 105 ? -3.409 -2.509 8.762 1.00 98.38 105 ALA A CA 1
ATOM 770 C C . ALA A 1 105 ? -2.622 -2.322 10.070 1.00 98.38 105 ALA A C 1
ATOM 772 O O . ALA A 1 105 ? -1.693 -1.519 10.126 1.00 98.38 105 ALA A O 1
ATOM 773 N N . ARG A 1 106 ? -2.942 -3.092 11.119 1.00 98.44 106 ARG A N 1
ATOM 774 C CA . ARG A 1 106 ? -2.229 -3.062 12.406 1.00 98.44 106 ARG A CA 1
ATOM 775 C C . ARG A 1 106 ? -0.770 -3.491 12.254 1.00 98.44 106 ARG A C 1
ATOM 777 O O . ARG A 1 106 ? 0.120 -2.818 12.773 1.00 98.44 106 ARG A O 1
ATOM 784 N N . ARG A 1 107 ? -0.522 -4.598 11.549 1.00 98.69 107 ARG A N 1
ATOM 785 C CA . ARG A 1 107 ? 0.836 -5.086 11.257 1.00 98.69 107 ARG A CA 1
ATOM 786 C C . ARG A 1 107 ? 1.604 -4.099 10.375 1.00 98.69 107 ARG A C 1
ATOM 788 O O . ARG A 1 107 ? 2.761 -3.811 10.666 1.00 98.69 107 ARG A O 1
ATOM 795 N N . G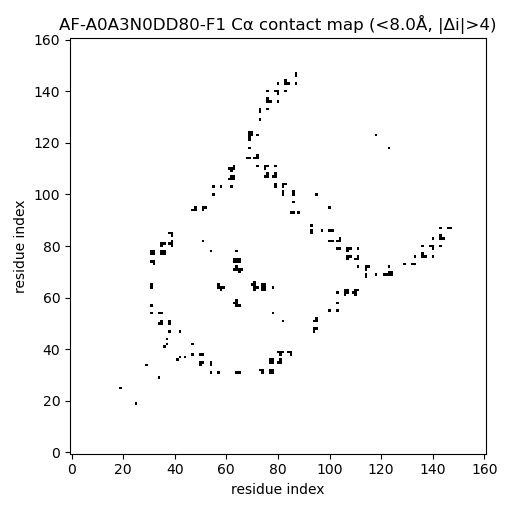LY A 1 108 ? 0.932 -3.518 9.383 1.00 98.62 108 GLY A N 1
ATOM 796 C CA . GLY A 1 108 ? 1.486 -2.491 8.504 1.00 98.62 108 GLY A CA 1
ATOM 797 C C . GLY A 1 108 ? 1.905 -1.223 9.240 1.00 98.62 108 GLY A C 1
ATOM 798 O O . GLY A 1 108 ? 3.016 -0.745 9.042 1.00 98.62 108 GLY A O 1
ATOM 799 N N . LEU A 1 109 ? 1.078 -0.724 10.163 1.00 98.56 109 LEU A N 1
ATOM 800 C CA . LEU A 1 109 ? 1.417 0.420 11.018 1.00 98.56 109 LEU A CA 1
ATOM 801 C C . LEU A 1 109 ? 2.658 0.158 11.877 1.00 98.56 109 LEU A C 1
ATOM 803 O O . LEU A 1 109 ? 3.522 1.028 11.981 1.00 98.56 109 LEU A O 1
ATOM 807 N N . ALA A 1 110 ? 2.760 -1.032 12.476 1.00 98.38 110 ALA A N 1
ATOM 808 C CA . ALA A 1 110 ? 3.926 -1.409 13.270 1.00 98.38 110 ALA A CA 1
ATOM 809 C C . ALA A 1 110 ? 5.203 -1.463 12.412 1.00 98.38 110 ALA A C 1
ATOM 811 O O . ALA A 1 110 ? 6.227 -0.901 12.800 1.00 98.38 110 ALA A O 1
ATOM 812 N N . ALA A 1 111 ? 5.127 -2.075 11.226 1.00 98.06 111 ALA A N 1
ATOM 813 C CA . ALA A 1 111 ? 6.241 -2.133 10.283 1.00 98.06 111 ALA A CA 1
ATOM 814 C C . ALA A 1 111 ? 6.628 -0.742 9.753 1.00 98.06 111 ALA A C 1
ATOM 816 O O . ALA A 1 111 ? 7.809 -0.406 9.714 1.00 98.06 111 ALA A O 1
ATOM 817 N N . ALA A 1 112 ? 5.650 0.099 9.405 1.00 96.81 112 ALA A N 1
ATOM 818 C CA . ALA A 1 112 ? 5.876 1.470 8.957 1.00 96.81 112 ALA A CA 1
ATOM 819 C C . ALA A 1 112 ? 6.597 2.302 10.024 1.00 96.81 112 ALA A C 1
ATOM 821 O O . ALA A 1 112 ? 7.566 2.986 9.708 1.00 96.81 112 ALA A O 1
ATOM 822 N N . ALA A 1 113 ? 6.167 2.214 11.286 1.00 96.12 113 ALA A N 1
ATOM 823 C CA . ALA A 1 113 ? 6.817 2.916 12.389 1.00 96.12 113 ALA A CA 1
ATOM 824 C C . ALA A 1 113 ? 8.283 2.484 12.557 1.00 96.12 113 ALA A C 1
ATOM 826 O O . ALA A 1 113 ? 9.157 3.337 12.707 1.00 96.12 113 ALA A O 1
ATOM 827 N N . ALA A 1 114 ? 8.558 1.177 12.476 1.00 95.00 114 ALA A N 1
ATOM 828 C CA . ALA A 1 114 ? 9.918 0.650 12.541 1.00 95.00 114 ALA A CA 1
ATOM 829 C C . ALA A 1 114 ? 10.785 1.136 11.366 1.00 95.00 114 ALA A C 1
ATOM 831 O O . ALA A 1 114 ? 11.888 1.627 11.581 1.00 95.00 114 ALA A O 1
ATOM 832 N N . LEU A 1 115 ? 10.271 1.077 10.133 1.00 93.75 115 LEU A N 1
ATOM 833 C CA . LEU A 1 115 ? 10.993 1.520 8.935 1.00 93.75 115 LEU A CA 1
ATOM 834 C C . LEU A 1 115 ? 11.275 3.029 8.946 1.00 93.75 115 LEU A C 1
ATOM 836 O O . LEU A 1 115 ? 12.368 3.449 8.573 1.00 93.75 115 LEU A O 1
ATOM 840 N N . VAL A 1 116 ? 10.317 3.847 9.396 1.00 91.81 116 VAL A N 1
ATOM 841 C CA . VAL A 1 116 ? 10.524 5.293 9.564 1.00 91.81 116 VAL A CA 1
ATOM 842 C C . VAL A 1 116 ? 11.608 5.559 10.609 1.00 91.81 116 VAL A C 1
ATOM 844 O O . VAL A 1 116 ? 12.492 6.375 10.355 1.00 91.81 116 VAL A O 1
ATOM 847 N N . ALA A 1 117 ? 11.594 4.856 11.745 1.00 91.44 117 ALA A N 1
ATOM 848 C CA . ALA A 1 117 ? 12.637 4.998 12.760 1.00 91.44 117 ALA A CA 1
ATOM 849 C C . ALA A 1 117 ? 14.028 4.633 12.210 1.00 91.44 117 ALA A C 1
ATOM 851 O O . ALA A 1 117 ? 14.966 5.408 12.375 1.00 91.44 117 ALA A O 1
ATOM 852 N N . CYS A 1 118 ? 14.149 3.519 11.480 1.00 88.25 118 CYS A N 1
ATOM 853 C CA . CYS A 1 118 ? 15.407 3.115 10.846 1.00 88.25 118 CYS A CA 1
ATOM 854 C C . CYS A 1 118 ? 15.884 4.102 9.769 1.00 88.25 118 CYS A C 1
ATOM 856 O O . CYS A 1 118 ? 17.086 4.261 9.585 1.00 88.25 118 CYS A O 1
ATOM 858 N N . SER A 1 119 ? 14.976 4.811 9.087 1.00 84.38 119 SER A N 1
ATOM 859 C CA . SER A 1 119 ? 15.352 5.783 8.045 1.00 84.38 119 SER A CA 1
ATOM 860 C C . SER A 1 119 ? 16.108 7.016 8.564 1.00 84.38 119 SER A C 1
ATOM 862 O O . SER A 1 119 ? 16.667 7.775 7.774 1.00 84.38 119 SER A O 1
ATOM 864 N N . ALA A 1 120 ? 16.132 7.226 9.886 1.00 79.56 120 ALA A N 1
ATOM 865 C CA . ALA A 1 120 ? 16.983 8.230 10.517 1.00 79.56 120 ALA A CA 1
ATOM 866 C C . ALA A 1 120 ? 18.464 7.808 10.562 1.00 79.56 120 ALA A C 1
ATOM 868 O O . ALA A 1 120 ? 19.342 8.669 10.603 1.00 79.56 120 ALA A O 1
ATOM 869 N N . GLU A 1 121 ? 18.735 6.500 10.564 1.00 78.75 121 GLU A N 1
ATOM 870 C CA . GLU A 1 121 ? 20.077 5.916 10.668 1.00 78.75 121 GLU A CA 1
ATOM 871 C C . GLU A 1 121 ? 20.597 5.432 9.307 1.00 78.75 121 GLU A C 1
ATOM 873 O O . GLU A 1 121 ? 21.787 5.554 9.015 1.00 78.75 121 GLU A O 1
ATOM 878 N N . GLU A 1 122 ? 19.703 4.935 8.448 1.00 74.81 122 GLU A N 1
ATOM 879 C CA . GLU A 1 122 ? 20.016 4.441 7.108 1.00 74.81 122 GLU A CA 1
ATOM 880 C C . GLU A 1 122 ? 19.363 5.312 6.023 1.00 74.81 122 GLU A C 1
ATOM 882 O O . GLU A 1 122 ? 18.156 5.570 6.078 1.00 74.81 122 GLU A O 1
ATOM 887 N N . PRO A 1 123 ? 20.113 5.747 4.993 1.00 71.75 123 PRO A N 1
ATOM 888 C CA . PRO A 1 123 ? 19.546 6.554 3.926 1.00 71.75 123 PRO A CA 1
ATOM 889 C C . PRO A 1 123 ? 18.480 5.765 3.162 1.00 71.75 123 PRO A C 1
ATOM 891 O O . PRO A 1 123 ? 18.724 4.669 2.652 1.00 71.75 123 PRO A O 1
ATOM 894 N N . VAL A 1 124 ? 17.293 6.362 3.042 1.00 78.00 124 VAL A N 1
ATOM 895 C CA . VAL A 1 124 ? 16.231 5.843 2.177 1.00 78.00 124 VAL A CA 1
ATOM 896 C C . VAL A 1 124 ? 16.771 5.765 0.747 1.00 78.00 124 VAL A C 1
ATOM 898 O O . VAL A 1 124 ? 17.375 6.737 0.281 1.00 78.00 124 VAL A O 1
ATOM 901 N N . PRO A 1 125 ? 16.558 4.650 0.025 1.00 79.88 125 PRO A N 1
ATOM 902 C CA . PRO A 1 125 ? 16.951 4.563 -1.366 1.00 79.88 125 PRO A CA 1
ATOM 903 C C . PRO A 1 125 ? 16.389 5.738 -2.159 1.00 79.88 125 PRO A C 1
ATOM 905 O O . PRO A 1 125 ? 15.185 6.008 -2.104 1.00 79.88 125 PRO A O 1
ATOM 908 N N . SER A 1 126 ? 17.262 6.407 -2.915 1.00 72.56 126 SER A N 1
ATOM 909 C CA . SER A 1 126 ? 16.907 7.487 -3.837 1.00 72.56 126 SER A CA 1
ATOM 910 C C . SER A 1 126 ? 16.073 6.945 -5.000 1.00 72.56 126 SER A C 1
ATOM 912 O O . SER A 1 126 ? 16.537 6.811 -6.128 1.00 72.56 126 SER A O 1
ATOM 914 N N . THR A 1 127 ? 14.827 6.598 -4.705 1.00 69.25 127 THR A N 1
ATOM 915 C CA . THR A 1 127 ? 13.771 6.353 -5.681 1.00 69.25 127 THR A CA 1
ATOM 916 C C . THR A 1 127 ? 13.196 7.699 -6.117 1.00 69.25 127 THR A C 1
ATOM 918 O O . THR A 1 127 ? 13.353 8.713 -5.428 1.00 69.25 127 THR A O 1
ATOM 921 N N . VAL A 1 128 ? 12.572 7.750 -7.293 1.00 67.81 128 VAL A N 1
ATOM 922 C CA . VAL A 1 128 ? 12.043 9.007 -7.838 1.00 67.81 128 VAL A CA 1
ATOM 923 C C . VAL A 1 128 ? 11.091 9.649 -6.814 1.00 67.81 128 VAL A C 1
ATOM 925 O O . VAL A 1 128 ? 10.165 9.007 -6.331 1.00 67.81 128 VAL A O 1
ATOM 928 N N . VAL A 1 129 ? 11.359 10.912 -6.456 1.00 77.69 129 VAL A N 1
ATOM 929 C CA . VAL A 1 129 ? 10.555 11.789 -5.574 1.00 77.69 129 VAL A CA 1
ATOM 930 C C . VAL A 1 129 ? 10.216 11.285 -4.155 1.00 77.69 129 VAL A C 1
ATOM 932 O O . VAL A 1 129 ? 9.248 11.757 -3.550 1.00 77.69 129 VAL A O 1
ATOM 935 N N . PHE A 1 130 ? 11.026 10.401 -3.556 1.00 80.19 130 PHE A N 1
ATOM 936 C CA . PHE A 1 130 ? 10.766 9.860 -2.204 1.00 80.19 130 PHE A CA 1
ATOM 937 C C . PHE A 1 130 ? 10.521 10.937 -1.124 1.00 80.19 130 PHE A C 1
ATOM 939 O O . PHE A 1 130 ? 9.686 10.750 -0.240 1.00 80.19 130 PHE A O 1
ATOM 946 N N . PHE A 1 131 ? 11.196 12.088 -1.228 1.00 83.62 131 PHE A N 1
ATOM 947 C CA . PHE A 1 131 ? 11.086 13.213 -0.292 1.00 83.62 131 PHE A CA 1
ATOM 948 C C . PHE A 1 131 ? 9.712 13.905 -0.300 1.00 83.62 131 PHE A C 1
ATOM 950 O O . PHE A 1 131 ? 9.385 14.591 0.661 1.00 83.62 131 PHE A O 1
ATOM 957 N N . MET A 1 132 ? 8.901 13.731 -1.351 1.00 90.38 132 MET A N 1
ATOM 958 C CA . MET A 1 132 ? 7.501 14.187 -1.382 1.00 90.38 132 MET A CA 1
ATOM 959 C C . MET A 1 132 ? 6.538 13.062 -1.012 1.00 90.38 132 MET A C 1
ATOM 961 O O . MET A 1 132 ? 5.579 13.278 -0.274 1.00 90.38 132 MET A O 1
ATOM 965 N N . VAL A 1 133 ? 6.803 11.851 -1.509 1.00 92.56 133 VAL A N 1
ATOM 966 C CA . VAL A 1 133 ? 5.909 10.702 -1.330 1.00 92.56 133 VAL A CA 1
ATOM 967 C C . VAL A 1 133 ? 5.819 10.283 0.136 1.00 92.56 133 VAL A C 1
ATOM 969 O O . VAL A 1 133 ? 4.718 10.057 0.633 1.00 92.56 133 VAL A O 1
ATOM 972 N N . ILE A 1 134 ? 6.948 10.204 0.845 1.00 93.06 134 ILE A N 1
ATOM 973 C CA . ILE A 1 134 ? 6.965 9.737 2.238 1.00 93.06 134 ILE A CA 1
ATOM 974 C C . ILE A 1 134 ? 6.180 10.682 3.162 1.00 93.06 134 ILE A C 1
ATOM 976 O O . ILE A 1 134 ? 5.273 10.188 3.836 1.00 93.06 134 ILE A O 1
ATOM 980 N N . PRO A 1 135 ? 6.432 12.010 3.186 1.00 93.94 135 PRO A N 1
ATOM 981 C CA . PRO A 1 135 ? 5.651 12.917 4.025 1.00 93.94 135 PRO A CA 1
ATOM 982 C C . PRO A 1 135 ? 4.153 12.883 3.715 1.00 93.94 135 PRO A C 1
ATOM 984 O O . PRO A 1 135 ? 3.351 12.797 4.641 1.00 93.94 135 PRO A O 1
ATOM 987 N N . ALA A 1 136 ? 3.772 12.864 2.432 1.00 96.00 136 ALA A N 1
ATOM 988 C CA . ALA A 1 136 ? 2.366 12.826 2.031 1.00 96.00 136 ALA A CA 1
ATOM 989 C C . ALA A 1 136 ? 1.654 11.541 2.495 1.00 96.00 136 ALA A C 1
ATOM 991 O O . ALA A 1 136 ? 0.511 11.585 2.950 1.00 96.00 136 ALA A O 1
ATOM 992 N N . LEU A 1 137 ? 2.324 10.386 2.417 1.00 97.31 137 LEU A N 1
ATOM 993 C CA . LEU A 1 137 ? 1.767 9.128 2.918 1.00 97.31 137 LEU A CA 1
ATOM 994 C C . LEU A 1 137 ? 1.645 9.123 4.447 1.00 97.31 137 LEU A C 1
ATOM 996 O O . LEU A 1 137 ? 0.627 8.675 4.969 1.00 97.31 137 LEU A O 1
ATOM 1000 N N . VAL A 1 138 ? 2.644 9.643 5.167 1.00 97.25 138 VAL A N 1
ATOM 1001 C CA . VAL A 1 138 ? 2.599 9.760 6.636 1.00 97.25 138 VAL A CA 1
ATOM 1002 C C . VAL A 1 138 ? 1.457 10.679 7.075 1.00 97.25 138 VAL A C 1
ATOM 1004 O O . VAL A 1 138 ? 0.696 10.329 7.978 1.00 97.25 138 VAL A O 1
ATOM 1007 N N . GLU A 1 139 ? 1.283 11.821 6.410 1.00 97.81 139 GLU A N 1
ATOM 1008 C CA . GLU A 1 139 ? 0.155 12.725 6.643 1.00 97.81 139 GLU A CA 1
ATOM 1009 C C . GLU A 1 139 ? -1.187 12.021 6.390 1.00 97.81 139 GLU A C 1
ATOM 1011 O O . GLU A 1 139 ? -2.079 12.054 7.241 1.00 97.81 139 GLU A O 1
ATOM 1016 N N . GLY A 1 140 ? -1.304 11.295 5.275 1.00 97.94 140 GLY A N 1
ATOM 1017 C CA . GLY A 1 140 ? -2.495 10.517 4.938 1.00 97.94 140 GLY A CA 1
ATOM 1018 C C . GLY A 1 140 ? -2.828 9.421 5.957 1.00 97.94 140 GLY A C 1
ATOM 1019 O O . GLY A 1 140 ? -4.006 9.201 6.258 1.00 97.94 140 GLY A O 1
ATOM 1020 N N . ILE A 1 141 ? -1.823 8.741 6.512 1.00 98.38 141 ILE A N 1
ATOM 1021 C CA . ILE A 1 141 ? -2.008 7.763 7.596 1.00 98.38 141 ILE A CA 1
ATOM 1022 C C . ILE A 1 141 ? -2.539 8.464 8.847 1.00 98.38 141 ILE A C 1
ATOM 1024 O O . ILE A 1 141 ? -3.556 8.042 9.403 1.00 98.38 141 ILE A O 1
ATOM 1028 N N . ASN A 1 142 ? -1.892 9.552 9.270 1.00 97.81 142 ASN A N 1
ATOM 1029 C CA . ASN A 1 142 ? -2.272 10.288 10.474 1.00 97.81 142 ASN A CA 1
ATOM 1030 C C . ASN A 1 142 ? -3.708 10.822 10.391 1.00 97.81 142 ASN A C 1
ATOM 1032 O O . ASN A 1 142 ? -4.477 10.666 11.342 1.00 97.81 142 ASN A O 1
ATOM 1036 N N . ALA A 1 143 ? -4.100 11.378 9.242 1.00 97.00 143 ALA A N 1
ATOM 1037 C CA . ALA A 1 143 ? -5.457 11.866 9.012 1.00 97.00 143 ALA A CA 1
ATOM 1038 C C . ALA A 1 143 ? -6.508 10.751 9.171 1.00 97.00 143 ALA A C 1
ATOM 1040 O O . ALA A 1 143 ? -7.521 10.931 9.847 1.00 97.00 143 ALA A O 1
ATOM 1041 N N . ARG A 1 144 ? -6.249 9.560 8.620 1.00 95.75 144 ARG A N 1
ATOM 1042 C CA . ARG A 1 144 ? -7.173 8.416 8.723 1.00 95.75 144 ARG A CA 1
ATOM 1043 C C . ARG A 1 144 ? -7.269 7.857 10.133 1.00 95.75 144 ARG A C 1
ATOM 1045 O O . ARG A 1 144 ? -8.359 7.511 10.586 1.00 95.75 144 ARG A O 1
ATOM 1052 N N . LEU A 1 145 ? -6.146 7.786 10.844 1.00 95.56 145 LEU A N 1
ATOM 1053 C CA . LEU A 1 145 ? -6.137 7.370 12.244 1.00 95.56 145 LEU A CA 1
ATOM 1054 C C . LEU A 1 145 ? -6.956 8.321 13.121 1.00 95.56 145 LEU A C 1
ATOM 1056 O O . LEU A 1 145 ? -7.663 7.850 14.015 1.00 95.56 145 LEU A O 1
ATOM 1060 N N . ALA A 1 146 ? -6.905 9.628 12.848 1.00 94.12 146 ALA A N 1
ATOM 1061 C CA . ALA A 1 146 ? -7.705 10.619 13.560 1.00 94.12 146 ALA A CA 1
ATOM 1062 C C . ALA A 1 146 ? -9.213 10.389 13.360 1.00 94.12 146 ALA A C 1
ATOM 1064 O O . ALA A 1 146 ? -9.951 10.339 14.346 1.00 94.12 146 ALA A O 1
ATOM 1065 N N . VAL A 1 147 ? -9.657 10.161 12.118 1.00 89.62 147 VAL A N 1
ATOM 1066 C CA . VAL A 1 147 ? -11.066 9.859 11.795 1.00 89.62 147 VAL A CA 1
ATOM 1067 C C . VAL A 1 147 ? -11.526 8.571 12.486 1.00 89.62 147 VAL A C 1
ATOM 1069 O O . VAL A 1 147 ? -12.468 8.589 13.277 1.00 89.62 147 VAL A O 1
ATOM 1072 N N . LEU A 1 148 ? -10.789 7.469 12.310 1.00 88.69 148 LEU A N 1
ATOM 1073 C CA . LEU A 1 148 ? -11.129 6.178 12.925 1.00 88.69 148 LEU A CA 1
ATOM 1074 C C . LEU A 1 148 ? -11.124 6.231 14.464 1.00 88.69 148 LEU A C 1
ATOM 1076 O O . LEU A 1 148 ? -11.847 5.483 15.127 1.00 88.69 148 LEU A O 1
ATOM 1080 N N . GLY A 1 149 ? -10.277 7.076 15.058 1.00 85.81 149 GLY A N 1
ATOM 1081 C CA . GLY A 1 149 ? -10.261 7.336 16.496 1.00 85.81 149 GLY A CA 1
ATOM 1082 C C . GLY A 1 149 ? -11.498 8.100 16.974 1.00 85.81 149 GLY A C 1
ATOM 1083 O O . GLY A 1 149 ? -12.071 7.744 18.010 1.00 85.81 149 GLY A O 1
ATOM 1084 N N . ALA A 1 150 ? -11.937 9.103 16.210 1.00 79.75 150 ALA A N 1
ATOM 1085 C CA . ALA A 1 150 ? -13.136 9.884 16.497 1.00 79.75 150 ALA A CA 1
ATOM 1086 C C . ALA A 1 150 ? -14.413 9.025 16.433 1.00 79.75 150 ALA A C 1
ATOM 1088 O O . ALA A 1 150 ? -15.221 9.074 17.365 1.00 79.75 150 ALA A O 1
ATOM 1089 N N . ASP A 1 151 ? -14.543 8.156 15.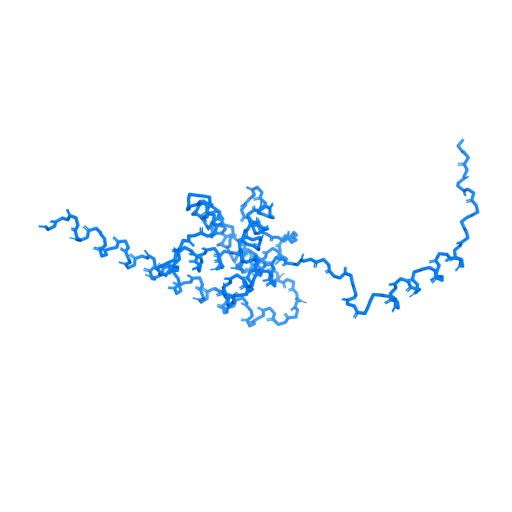426 1.00 74.94 151 ASP A N 1
ATOM 1090 C CA . ASP A 1 151 ? -15.699 7.258 15.257 1.00 74.94 151 ASP A CA 1
ATOM 1091 C C . ASP A 1 151 ? -15.853 6.253 16.402 1.00 74.94 151 ASP A C 1
ATOM 1093 O O . ASP A 1 151 ? -16.957 5.926 16.849 1.00 74.94 151 ASP A O 1
ATOM 1097 N N . ARG A 1 152 ? -14.735 5.752 16.938 1.00 72.25 152 ARG A N 1
ATOM 1098 C CA . ARG A 1 152 ? -14.779 4.888 18.125 1.00 72.25 152 ARG A CA 1
ATOM 1099 C C . ARG A 1 152 ? -15.265 5.653 19.351 1.00 72.25 152 ARG A C 1
ATOM 1101 O O . ARG A 1 152 ? -16.033 5.105 20.142 1.00 72.25 152 ARG A O 1
ATOM 1108 N N . CYS A 1 153 ? -14.841 6.907 19.503 1.00 70.00 153 CYS A N 1
ATOM 1109 C CA . CYS A 1 153 ? -15.262 7.753 20.613 1.00 70.00 153 CYS A CA 1
ATOM 1110 C C . CYS A 1 153 ? -16.766 8.065 20.545 1.00 70.00 153 CYS A C 1
ATOM 1112 O O . CYS A 1 153 ? -17.452 7.962 21.564 1.00 70.00 153 CYS A O 1
ATOM 1114 N N . SER A 1 154 ? -17.300 8.378 19.360 1.00 68.62 154 SER A N 1
ATOM 1115 C CA . SER A 1 154 ? -18.736 8.623 19.167 1.00 68.62 154 SER A CA 1
ATOM 1116 C C . SER A 1 154 ? -19.566 7.360 19.427 1.00 68.62 154 SER A C 1
ATOM 1118 O O . SER A 1 154 ? -20.521 7.397 20.204 1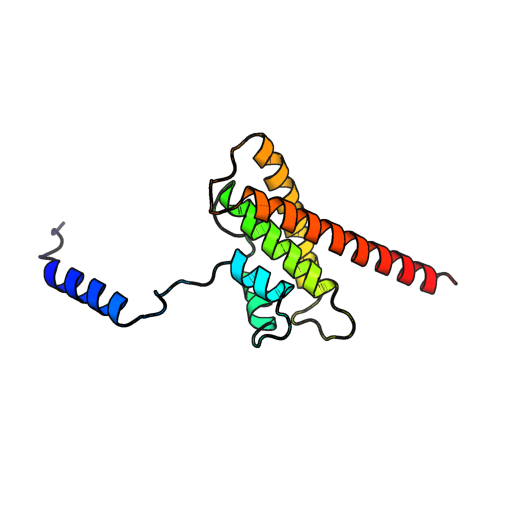.00 68.62 154 SER A O 1
ATOM 1120 N N . ARG A 1 155 ? -19.147 6.202 18.893 1.00 69.06 155 ARG A N 1
ATOM 1121 C CA . ARG A 1 155 ? -19.848 4.922 19.089 1.00 69.06 155 ARG A CA 1
ATOM 1122 C C . ARG A 1 155 ? -19.850 4.443 20.542 1.00 69.06 155 ARG A C 1
ATOM 1124 O O . ARG A 1 155 ? -20.809 3.791 20.955 1.00 69.06 155 ARG A O 1
ATOM 1131 N N . TRP A 1 156 ? -18.794 4.729 21.308 1.00 51.44 156 TRP A N 1
ATOM 1132 C CA . TRP A 1 156 ? -18.753 4.423 22.741 1.00 51.44 156 TRP A CA 1
ATOM 1133 C C . TRP A 1 156 ? -19.728 5.309 23.524 1.00 51.44 156 TRP A C 1
ATOM 1135 O O . TRP A 1 156 ? -20.523 4.788 24.301 1.00 51.44 156 TRP A O 1
ATOM 1145 N N . ARG A 1 157 ? -19.758 6.620 23.236 1.00 63.72 157 ARG A N 1
ATOM 1146 C CA . ARG A 1 157 ? -20.686 7.571 23.875 1.00 63.72 157 ARG A CA 1
ATOM 1147 C C . ARG A 1 157 ? -22.159 7.229 23.624 1.00 63.72 157 ARG A C 1
ATOM 1149 O O . ARG A 1 157 ? -22.953 7.347 24.548 1.00 63.72 157 ARG A O 1
ATOM 1156 N N . CYS A 1 158 ? -22.520 6.743 22.433 1.00 66.81 158 CYS A N 1
ATOM 1157 C CA . CYS A 1 158 ? -23.888 6.295 22.130 1.00 66.81 158 CYS A CA 1
ATOM 1158 C C . CYS A 1 158 ? -24.313 4.992 22.837 1.00 66.81 158 CYS A C 1
ATOM 1160 O O . CYS A 1 158 ? -25.492 4.666 22.806 1.00 66.81 158 CYS A O 1
ATOM 1162 N N . ARG A 1 159 ? -23.392 4.212 23.426 1.00 56.75 159 ARG A N 1
ATOM 1163 C CA . ARG A 1 159 ? -23.738 2.990 24.188 1.00 56.75 159 ARG A CA 1
ATOM 1164 C C . ARG A 1 159 ? -23.880 3.217 25.690 1.00 56.75 159 ARG A C 1
ATOM 1166 O O . ARG A 1 159 ? -24.369 2.328 26.376 1.00 56.75 159 ARG A O 1
ATOM 1173 N N . THR A 1 160 ? -23.398 4.346 26.204 1.00 66.38 160 THR A N 1
ATOM 1174 C CA . THR A 1 160 ? -23.376 4.656 27.642 1.00 66.38 160 THR A CA 1
ATOM 1175 C C . THR A 1 160 ? -24.416 5.699 28.062 1.00 66.38 160 THR A C 1
ATOM 1177 O O . THR A 1 160 ? -24.391 6.123 29.215 1.00 66.38 160 THR A O 1
ATOM 1180 N N . GLY A 1 161 ? -25.285 6.139 27.146 1.00 47.44 161 GLY A N 1
ATOM 1181 C CA . GLY A 1 161 ? -26.439 7.005 27.415 1.00 47.44 161 GLY A CA 1
ATOM 1182 C C . GLY A 1 161 ? -27.731 6.291 27.058 1.00 47.44 161 GLY A C 1
ATOM 1183 O O . GLY A 1 161 ? -28.733 6.547 27.756 1.00 47.44 161 GLY A O 1
#

Foldseek 3Di:
DDDDDDDPVVVVVVVVVVVCVVDPPRPDDDDLLVLLCCLQPPVVDPCNLVSLVVLLVQQDPQLFHDDPALRRQNSLLSSLLSLLSLVLDPPDDRSDDNVSSVVSNVSSVVVNVVSVVCCVVDPRPPDPPPVPRNVVSVVSNVVSVVSVVVVVVVVVVVVVD

Solvent-accessible surface area (backbone atoms only — not comparable to full-atom values): 9198 Å² total; per-residue (Å²): 135,82,75,89,74,87,76,64,58,68,61,53,52,52,54,53,51,49,54,55,70,74,34,90,78,65,85,70,74,92,50,60,41,65,46,18,48,41,52,52,76,42,67,85,44,88,60,44,45,58,47,54,47,50,55,61,72,57,45,42,95,77,25,36,24,76,53,73,74,54,53,17,42,60,22,15,36,30,39,25,33,17,41,46,44,59,74,65,56,76,98,62,84,67,75,58,64,67,68,62,48,52,51,51,29,54,34,12,50,55,29,36,53,50,46,57,59,46,46,77,82,41,82,59,64,92,50,92,64,47,86,57,52,51,59,54,36,53,51,52,36,52,56,44,53,51,51,60,51,50,54,52,52,53,58,51,56,71,72,77,112

Nearest PDB structures (foldseek):
  5bp8-assembly1_A  TM=8.656E-01  e=6.488E-07  Streptomyces platensis
  1rhg-assembly1_B  TM=2.371E-01  e=7.676E+00  Homo sapiens